Protein AF-A0A2G9LZH6-F1 (afdb_monomer)

pLDDT: mean 90.52, std 7.3, range [52.5, 96.25]

Solvent-accessible surface area (backbone atoms only — not comparable to full-atom values): 5386 Å² total; per-residue (Å²): 129,89,64,64,74,82,38,49,48,64,65,89,94,44,84,42,80,53,87,64,91,83,66,74,95,58,99,76,72,56,64,68,56,52,49,53,52,51,53,57,30,70,71,46,35,50,57,34,41,78,72,73,41,79,79,59,55,70,61,53,53,52,49,46,57,59,27,71,74,74,67,44,72,67,49,52,48,55,53,53,60,72,71,74,109

Secondary structure (DSSP, 8-state):
---GGGGEE--TT--EE---TT----SS--HHHHHHHHHTSHHHHHHHHHTT----HHHHHHHHHHHTTT--HHHHHHHHHHH--

Foldseek 3Di:
DVCQPVQWDCDPHDIDGHDCVVPDDDQQDCVLVVVLVVCLDPVNQVVCVVVVFHADNVVLVVLVVVCRVGVDPVSVVVNVVRRPD

Sequence (85 aa):
MHHPIKHVLVPKNRAVMIDFERAHFAKSPSNVTQFCQFICSSMISGLLSEKGLKIDRNSILGLCREYKKDYSKEKLRTIITSIGN

Radius of gyration: 13.64 Å; Cα contacts (8 Å, |Δi|>4): 53; chains: 1; bounding box: 29×26×34 Å

Nearest PDB structures (foldseek):
  4ksa-assembly1_A  TM=6.925E-01  e=7.112E+00  Rhodopseudomonas palustris CGA009
  4ksa-assembly1_B  TM=4.833E-01  e=3.800E+00  Rhodopseudomonas palustris CGA009
  4ksa-assembly1_C  TM=4.769E-01  e=5.771E+00  Rhodopseudomonas palustris CGA009

Structure (mmCIF, N/CA/C/O backbone):
data_AF-A0A2G9LZH6-F1
#
_entry.id   AF-A0A2G9LZH6-F1
#
loop_
_atom_site.group_PDB
_atom_site.id
_atom_site.type_symbol
_atom_site.label_atom_id
_atom_site.label_alt_id
_atom_site.label_comp_id
_atom_site.label_asym_id
_atom_site.label_entity_id
_atom_site.label_seq_id
_atom_site.pdbx_PDB_ins_code
_atom_site.Cartn_x
_atom_site.Cartn_y
_atom_site.Cartn_z
_atom_site.occupancy
_atom_si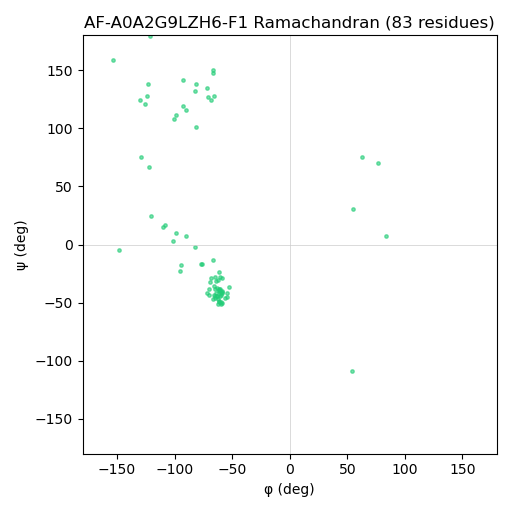te.B_iso_or_equiv
_atom_site.auth_seq_id
_atom_site.auth_comp_id
_atom_site.auth_asym_id
_atom_site.auth_atom_id
_atom_site.pdbx_PDB_model_num
ATOM 1 N N . MET A 1 1 ? -9.821 1.849 -10.344 1.00 60.88 1 MET A N 1
ATOM 2 C CA . MET A 1 1 ? -10.898 1.272 -9.514 1.00 60.88 1 MET A CA 1
ATOM 3 C C . MET A 1 1 ? -11.677 2.410 -8.855 1.00 60.88 1 MET A C 1
ATOM 5 O O . MET A 1 1 ? -11.179 2.995 -7.904 1.00 60.88 1 MET A O 1
ATOM 9 N N . HIS A 1 2 ? -12.846 2.783 -9.384 1.00 66.75 2 HIS A N 1
ATOM 10 C CA . HIS A 1 2 ? -13.778 3.681 -8.687 1.00 66.75 2 HIS A CA 1
ATOM 11 C C . HIS A 1 2 ? -14.713 2.780 -7.867 1.00 66.75 2 HIS A C 1
ATOM 13 O O . HIS A 1 2 ? -15.416 1.974 -8.458 1.00 66.75 2 HIS A O 1
ATOM 19 N N . HIS A 1 3 ? -14.693 2.872 -6.534 1.00 74.50 3 HIS A N 1
ATOM 20 C CA . HIS A 1 3 ? -15.424 2.002 -5.580 1.00 74.50 3 HIS A CA 1
ATOM 21 C C . HIS A 1 3 ? -14.835 0.593 -5.346 1.00 74.50 3 HIS A C 1
ATOM 23 O O . HIS A 1 3 ? -15.463 -0.410 -5.684 1.00 74.50 3 HIS A O 1
ATOM 29 N N . PRO A 1 4 ? -13.673 0.494 -4.671 1.00 77.62 4 PRO A N 1
ATOM 30 C CA . PRO A 1 4 ? -12.991 -0.779 -4.403 1.00 77.62 4 PRO A CA 1
ATOM 31 C C . PRO A 1 4 ? -13.867 -1.841 -3.734 1.00 77.62 4 PRO A C 1
ATOM 33 O O . PRO A 1 4 ? -13.793 -3.018 -4.065 1.00 77.62 4 PRO A O 1
ATOM 36 N N . ILE A 1 5 ? -14.747 -1.401 -2.835 1.00 82.06 5 ILE A N 1
ATOM 37 C CA . ILE A 1 5 ? -15.641 -2.255 -2.048 1.00 82.06 5 ILE A CA 1
ATOM 38 C C . ILE A 1 5 ? -16.628 -3.080 -2.888 1.00 82.06 5 ILE A C 1
ATOM 40 O O . ILE A 1 5 ? -17.078 -4.117 -2.424 1.00 82.06 5 ILE A O 1
ATOM 44 N N . LYS A 1 6 ? -16.958 -2.659 -4.119 1.00 86.88 6 LYS A N 1
ATOM 45 C CA . LYS A 1 6 ? -17.884 -3.400 -4.998 1.00 86.88 6 LYS A CA 1
ATOM 46 C C . LYS A 1 6 ? -17.235 -4.616 -5.661 1.00 86.88 6 LYS A C 1
ATOM 48 O O . LYS A 1 6 ? -17.941 -5.486 -6.155 1.00 86.88 6 LYS A O 1
ATOM 53 N N . HIS A 1 7 ? -15.905 -4.668 -5.666 1.00 89.00 7 HIS A N 1
ATOM 54 C CA . HIS A 1 7 ? -15.117 -5.682 -6.367 1.00 89.00 7 HIS A CA 1
ATOM 55 C C . HIS A 1 7 ? -14.412 -6.643 -5.400 1.00 89.00 7 HIS A C 1
ATOM 57 O O . HIS 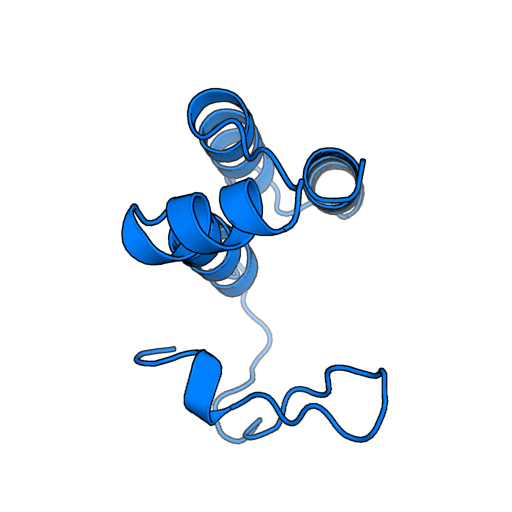A 1 7 ? -13.489 -7.356 -5.792 1.00 89.00 7 HIS A O 1
ATOM 63 N N . VAL A 1 8 ? -14.822 -6.662 -4.126 1.00 91.62 8 VAL A N 1
ATOM 64 C CA . VAL A 1 8 ? -14.261 -7.544 -3.098 1.00 91.62 8 VAL A CA 1
ATOM 65 C C . VAL A 1 8 ? -15.386 -8.330 -2.436 1.00 91.62 8 VAL A C 1
ATOM 67 O O . VAL A 1 8 ? -16.293 -7.757 -1.840 1.00 91.62 8 VAL A O 1
ATOM 70 N N . LEU A 1 9 ? -15.299 -9.654 -2.514 1.00 92.69 9 LEU A N 1
ATOM 71 C CA . LEU A 1 9 ? -16.133 -10.578 -1.754 1.00 92.69 9 LEU A CA 1
ATOM 72 C C . LEU A 1 9 ? -15.412 -10.953 -0.460 1.00 92.69 9 LEU A C 1
ATOM 74 O O . LEU A 1 9 ? -14.202 -11.174 -0.467 1.00 92.69 9 LEU A O 1
ATOM 78 N N . VAL A 1 10 ? -16.152 -11.077 0.643 1.00 91.94 10 VAL A N 1
ATOM 79 C CA . VAL A 1 10 ? -15.603 -11.517 1.937 1.00 91.94 10 VAL A CA 1
ATOM 80 C C . VAL A 1 10 ? -16.339 -12.772 2.429 1.00 91.94 10 VAL A C 1
ATOM 82 O O . VAL A 1 10 ? -17.094 -12.709 3.399 1.00 91.94 10 VAL A O 1
ATOM 85 N N . PRO A 1 11 ? -16.209 -13.930 1.749 1.00 91.69 11 PRO A N 1
ATOM 86 C CA . PRO A 1 11 ? -16.775 -15.180 2.244 1.00 91.69 11 PRO A CA 1
ATOM 87 C C . PRO A 1 11 ? -16.041 -15.649 3.507 1.00 91.69 11 PRO A C 1
ATOM 89 O O . PRO A 1 11 ? -14.828 -15.883 3.492 1.00 91.69 11 PRO A O 1
ATOM 92 N N . LYS A 1 12 ? -16.794 -15.862 4.594 1.00 89.06 12 LYS A N 1
ATOM 93 C CA . LYS A 1 12 ? -16.256 -16.267 5.904 1.00 89.06 12 LYS A CA 1
ATOM 94 C C . LYS A 1 12 ? -15.168 -15.276 6.359 1.00 89.06 12 LYS A C 1
ATOM 96 O O . LYS A 1 12 ? -15.488 -14.132 6.645 1.00 89.06 12 LYS A O 1
ATOM 101 N N . ASN A 1 13 ? -13.897 -15.691 6.348 1.00 88.56 13 ASN A N 1
ATOM 102 C CA . ASN A 1 13 ? -12.742 -14.899 6.796 1.00 88.56 13 ASN A CA 1
ATOM 103 C C . ASN A 1 13 ? -11.694 -14.675 5.687 1.00 88.56 13 ASN A C 1
ATOM 105 O O . ASN A 1 13 ? -10.513 -14.495 5.977 1.00 88.56 13 ASN A O 1
ATOM 109 N N . ARG A 1 14 ? -12.080 -14.736 4.406 1.00 91.69 14 ARG A N 1
ATOM 110 C CA . ARG A 1 14 ? -11.158 -14.501 3.283 1.00 91.69 14 ARG A CA 1
ATOM 111 C C . ARG A 1 14 ? -11.687 -13.388 2.393 1.00 91.69 14 ARG A C 1
ATOM 113 O O . ARG A 1 14 ? -12.806 -13.481 1.913 1.00 91.69 14 ARG A O 1
ATOM 120 N N . ALA A 1 15 ? -10.856 -12.386 2.121 1.00 91.44 15 ALA A N 1
ATOM 121 C CA . ALA A 1 15 ? -11.129 -11.402 1.080 1.00 91.44 15 ALA A CA 1
ATOM 122 C C . ALA A 1 15 ? -10.717 -11.958 -0.293 1.00 91.44 15 ALA A C 1
ATOM 124 O O . ALA A 1 15 ? -9.618 -12.496 -0.447 1.00 91.44 15 ALA A O 1
ATOM 125 N N . VAL A 1 16 ? -11.595 -11.831 -1.286 1.00 92.62 16 VAL A N 1
ATOM 126 C CA . VAL A 1 16 ? -11.378 -12.267 -2.671 1.00 92.62 16 VAL A CA 1
ATOM 127 C C . VAL A 1 16 ? -11.736 -11.117 -3.604 1.00 92.62 16 VAL A C 1
ATOM 129 O O . VAL A 1 16 ? -12.849 -10.601 -3.547 1.00 92.62 16 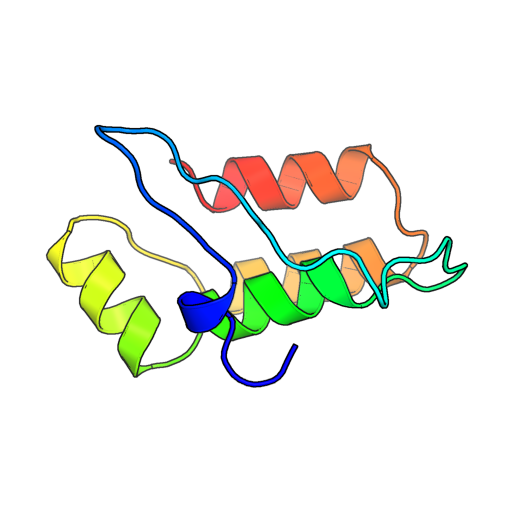VAL A O 1
ATOM 132 N N . MET A 1 17 ? -10.799 -10.715 -4.462 1.00 91.94 17 MET A N 1
ATOM 133 C CA . MET A 1 17 ? -11.059 -9.727 -5.510 1.00 91.94 17 MET A CA 1
ATOM 134 C C . MET A 1 17 ? -11.728 -10.410 -6.705 1.00 91.94 17 MET A C 1
ATOM 136 O O . MET A 1 17 ? -11.335 -11.510 -7.090 1.00 91.94 17 MET A O 1
ATOM 140 N N . ILE A 1 18 ? -12.733 -9.755 -7.271 1.00 92.25 18 ILE A N 1
ATOM 141 C CA . ILE A 1 18 ? -13.435 -10.164 -8.491 1.00 92.25 18 ILE A CA 1
ATOM 142 C C . ILE A 1 18 ? -13.313 -9.055 -9.543 1.00 92.25 18 ILE A C 1
ATOM 144 O O . ILE A 1 18 ? -12.730 -8.011 -9.261 1.00 92.25 18 ILE A O 1
ATOM 148 N N . ASP A 1 19 ? -13.894 -9.267 -10.727 1.00 88.75 19 ASP A N 1
ATOM 149 C CA . ASP A 1 19 ? -13.895 -8.296 -11.832 1.00 88.75 19 ASP A CA 1
ATOM 150 C C . ASP A 1 19 ? -12.478 -7.983 -12.370 1.00 88.75 19 ASP A C 1
ATOM 152 O O . ASP A 1 19 ? -11.881 -6.935 -12.119 1.00 88.75 19 ASP A O 1
ATOM 156 N N . PHE A 1 20 ? -11.928 -8.941 -13.127 1.00 91.81 20 PHE A N 1
ATOM 157 C CA . PHE A 1 20 ? -10.614 -8.845 -13.780 1.00 91.81 20 PHE A CA 1
ATOM 158 C C . PHE A 1 20 ? -10.693 -8.458 -15.265 1.00 91.81 20 PHE A C 1
ATOM 160 O O . PHE A 1 20 ? -9.678 -8.507 -15.954 1.00 91.81 20 PHE A O 1
ATOM 167 N N . GLU A 1 21 ? -11.858 -8.050 -15.776 1.00 92.56 21 GLU A N 1
ATOM 168 C CA . GLU A 1 21 ? -12.070 -7.768 -17.209 1.00 92.56 21 GLU A CA 1
ATOM 169 C C . GLU A 1 21 ? -11.122 -6.672 -17.752 1.00 92.56 21 GLU A C 1
ATOM 171 O O . GLU A 1 21 ? -10.742 -6.676 -18.919 1.00 92.56 21 GLU A O 1
ATOM 176 N N . ARG A 1 22 ? -10.699 -5.746 -16.877 1.00 87.69 22 ARG A N 1
ATOM 177 C CA . ARG A 1 22 ? -9.786 -4.624 -17.169 1.00 87.69 22 ARG A CA 1
ATOM 178 C C . ARG A 1 22 ? -8.345 -4.865 -16.702 1.00 87.69 22 ARG A C 1
ATOM 180 O O . ARG A 1 22 ? -7.504 -3.963 -16.796 1.00 87.69 22 ARG A O 1
ATOM 187 N N . ALA A 1 23 ? -8.045 -6.043 -16.156 1.00 91.44 23 ALA A N 1
ATOM 188 C CA . ALA A 1 23 ? -6.714 -6.366 -15.659 1.00 91.44 23 ALA A CA 1
ATOM 189 C C . ALA A 1 23 ? -5.732 -6.553 -16.822 1.00 91.44 23 ALA A C 1
ATOM 191 O O . ALA A 1 23 ? -6.022 -7.222 -17.808 1.00 91.44 23 ALA A O 1
ATOM 192 N N . HIS A 1 24 ? -4.550 -5.959 -16.698 1.00 93.44 24 HIS A N 1
ATOM 193 C CA . HIS A 1 24 ? -3.497 -6.061 -17.699 1.00 93.44 24 HIS A CA 1
ATOM 194 C C . HIS A 1 24 ? -2.129 -5.863 -17.049 1.00 93.44 24 HIS A C 1
ATOM 196 O O . HIS A 1 24 ? -2.006 -5.267 -15.974 1.00 93.44 24 HIS A O 1
ATOM 202 N N . PHE A 1 25 ? -1.084 -6.341 -17.721 1.00 93.81 25 PHE A N 1
ATOM 203 C CA . PHE A 1 25 ? 0.284 -6.028 -17.334 1.00 93.81 25 PHE A CA 1
ATOM 204 C C . PHE A 1 25 ? 0.585 -4.565 -17.646 1.00 93.81 25 PHE A C 1
ATOM 206 O O . PHE A 1 25 ? 0.417 -4.111 -18.776 1.00 93.81 25 PHE A O 1
ATOM 213 N N . ALA A 1 26 ? 1.058 -3.834 -16.643 1.00 91.50 26 ALA A N 1
ATOM 214 C CA . ALA A 1 26 ? 1.418 -2.432 -16.771 1.00 91.50 26 ALA A CA 1
ATOM 215 C C . ALA A 1 26 ? 2.874 -2.231 -16.350 1.00 91.50 26 ALA A C 1
ATOM 217 O O . ALA A 1 26 ? 3.302 -2.757 -15.325 1.00 91.50 26 ALA A O 1
ATOM 218 N N . LYS A 1 27 ? 3.615 -1.412 -17.107 1.00 92.12 27 LYS A N 1
ATOM 219 C CA . LYS A 1 27 ? 4.962 -0.960 -16.712 1.00 92.12 27 LYS A CA 1
ATOM 220 C C . LYS A 1 27 ? 4.930 -0.088 -15.449 1.00 92.12 27 LYS A C 1
ATOM 222 O O . LYS A 1 27 ? 5.887 -0.085 -14.688 1.00 92.12 27 LYS A O 1
ATOM 227 N N . SER A 1 28 ? 3.813 0.609 -15.231 1.00 92.25 28 SER A N 1
ATOM 228 C CA . SER A 1 28 ? 3.587 1.509 -14.097 1.00 92.25 28 SER A CA 1
ATOM 229 C C . SER A 1 28 ? 2.262 1.167 -13.405 1.00 92.25 28 SER A C 1
ATOM 231 O O . SER A 1 28 ? 1.257 1.849 -13.629 1.00 92.25 28 SER A O 1
ATOM 233 N N . PRO A 1 29 ? 2.203 0.079 -12.616 1.00 92.75 29 PRO A N 1
ATOM 234 C CA . PRO A 1 29 ? 0.973 -0.351 -11.962 1.00 92.75 29 PRO A CA 1
ATOM 235 C C . PRO A 1 29 ? 0.512 0.676 -10.918 1.00 92.75 29 PRO A C 1
ATOM 237 O O . PRO A 1 29 ? 1.256 1.081 -10.026 1.00 92.75 29 PRO A O 1
ATOM 240 N N . SER A 1 30 ? -0.752 1.095 -11.014 1.00 91.38 30 SER A N 1
ATOM 241 C CA . SER A 1 30 ? -1.346 2.076 -10.094 1.00 91.38 30 SER A CA 1
ATOM 242 C C . SER A 1 30 ? -2.106 1.442 -8.925 1.00 91.38 30 SER A C 1
ATOM 244 O O . SER A 1 30 ? -2.331 2.113 -7.915 1.00 91.38 30 SER A O 1
ATOM 246 N N . ASN A 1 31 ? -2.462 0.158 -9.033 1.00 91.56 31 ASN A N 1
ATOM 247 C CA . ASN A 1 31 ? -3.319 -0.576 -8.095 1.00 91.56 31 ASN A CA 1
ATOM 248 C C . ASN A 1 31 ? -2.830 -0.522 -6.636 1.00 91.56 31 ASN A C 1
ATOM 250 O O . ASN A 1 31 ? -3.626 -0.230 -5.748 1.00 91.56 31 ASN A O 1
ATOM 254 N N . VAL A 1 32 ? -1.532 -0.715 -6.387 1.00 93.00 32 VAL A N 1
ATOM 255 C CA . VAL A 1 32 ? -0.938 -0.650 -5.040 1.00 93.00 32 VAL A CA 1
ATOM 256 C C . VAL A 1 32 ? -1.121 0.741 -4.443 1.00 93.00 32 VAL A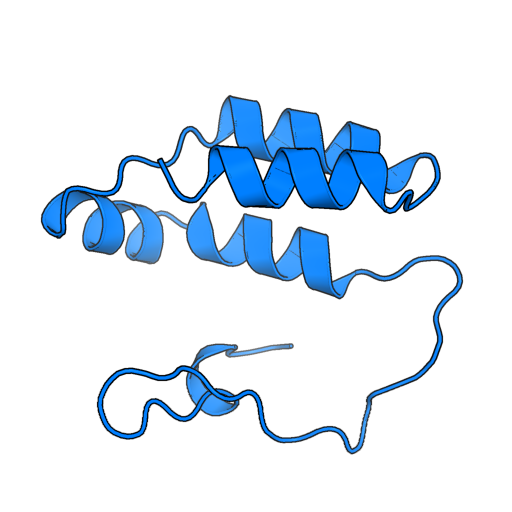 C 1
ATOM 258 O O . VAL A 1 32 ? -1.624 0.887 -3.334 1.00 93.00 32 VAL A O 1
ATOM 261 N N . THR A 1 33 ? -0.788 1.793 -5.196 1.00 94.06 33 THR A N 1
ATOM 262 C CA . THR A 1 33 ? -0.931 3.163 -4.683 1.00 94.06 33 THR A CA 1
ATOM 263 C C . THR A 1 33 ? -2.388 3.589 -4.514 1.00 94.06 33 THR A C 1
ATOM 265 O O . THR A 1 33 ? -2.691 4.311 -3.569 1.00 94.06 33 THR A O 1
ATOM 268 N N . GLN A 1 34 ? -3.300 3.096 -5.361 1.00 92.06 34 GLN A N 1
ATOM 269 C CA . GLN A 1 34 ? -4.745 3.292 -5.191 1.00 92.06 34 GLN A CA 1
ATOM 270 C C . GLN A 1 34 ? -5.251 2.622 -3.906 1.00 92.06 34 GLN A C 1
ATOM 272 O O . GLN A 1 34 ? -6.035 3.221 -3.173 1.00 92.06 34 GLN A O 1
ATOM 277 N N . PHE A 1 35 ? -4.780 1.409 -3.602 1.00 92.94 35 PHE A N 1
ATOM 278 C CA . PHE A 1 35 ? -5.105 0.720 -2.353 1.00 92.94 35 PHE A CA 1
ATOM 279 C C . PHE A 1 35 ? -4.597 1.491 -1.126 1.00 92.94 35 PHE A C 1
ATOM 281 O O . PHE A 1 35 ? -5.366 1.744 -0.201 1.00 92.94 35 PHE A O 1
ATOM 288 N N . CYS A 1 36 ? -3.345 1.953 -1.148 1.00 94.31 36 CYS A N 1
ATOM 289 C CA . CYS A 1 36 ? -2.790 2.778 -0.074 1.00 94.31 36 CYS A CA 1
ATOM 290 C C . CYS A 1 36 ? -3.588 4.078 0.133 1.00 94.31 36 CYS A C 1
ATOM 292 O O . CYS A 1 36 ? -3.888 4.459 1.260 1.00 94.31 36 CYS A O 1
ATOM 294 N N . GLN A 1 37 ? -3.995 4.750 -0.949 1.00 92.94 37 GLN A N 1
ATOM 295 C CA . GLN A 1 37 ? -4.859 5.933 -0.864 1.00 92.94 37 GLN A CA 1
ATOM 296 C C . GLN A 1 37 ? -6.221 5.619 -0.235 1.00 92.94 37 GLN A C 1
ATOM 298 O O . GLN A 1 37 ? -6.723 6.421 0.552 1.00 92.94 37 GLN A O 1
ATOM 303 N N . PHE A 1 38 ? -6.804 4.464 -0.563 1.00 92.31 38 PHE A N 1
ATOM 304 C CA . PHE A 1 38 ? -8.078 4.017 -0.008 1.00 92.31 38 PHE A CA 1
ATOM 305 C C . PHE A 1 38 ? -7.998 3.822 1.511 1.00 92.31 38 PHE A C 1
ATOM 307 O O . PHE A 1 38 ? -8.802 4.413 2.231 1.00 92.31 38 PHE A O 1
ATOM 314 N N . ILE A 1 39 ? -7.004 3.081 2.011 1.00 92.25 39 ILE A N 1
ATOM 315 C CA . ILE A 1 39 ? -6.856 2.837 3.458 1.00 92.25 39 ILE A CA 1
ATOM 316 C C . ILE A 1 39 ? -6.464 4.098 4.240 1.00 92.25 39 ILE A C 1
ATOM 318 O O . ILE A 1 39 ? -6.849 4.252 5.393 1.00 92.25 39 ILE A O 1
ATOM 322 N N . CYS A 1 40 ? -5.751 5.034 3.606 1.00 93.38 40 CYS A N 1
ATOM 323 C CA . CYS A 1 40 ? -5.402 6.322 4.205 1.00 93.38 40 CYS A CA 1
ATOM 324 C C . CYS A 1 40 ? -6.521 7.374 4.114 1.00 93.38 40 CYS A C 1
ATOM 326 O O . CYS A 1 40 ? -6.320 8.506 4.570 1.00 93.38 40 CYS A O 1
ATOM 328 N N . SER A 1 41 ? -7.660 7.067 3.483 1.00 92.44 41 SER A N 1
ATOM 329 C CA . SER A 1 41 ? -8.807 7.979 3.446 1.00 92.44 41 SER A CA 1
ATOM 330 C C . SER A 1 41 ? -9.398 8.150 4.849 1.00 92.44 41 SER A C 1
ATOM 332 O O . SER A 1 41 ? -9.346 7.229 5.658 1.00 92.44 41 SER A O 1
ATOM 334 N N . SER A 1 42 ? -9.942 9.329 5.157 1.00 90.56 42 SER A N 1
ATOM 335 C CA . SER A 1 42 ? -10.420 9.663 6.510 1.00 90.56 42 SER A CA 1
ATOM 336 C C . SER A 1 42 ? -11.456 8.668 7.035 1.00 90.56 42 SER A C 1
ATOM 338 O O . SER A 1 42 ? -11.323 8.184 8.154 1.00 90.56 42 SER A O 1
ATOM 340 N N . MET A 1 43 ? -12.440 8.318 6.203 1.00 91.62 43 MET A N 1
ATOM 341 C CA . MET A 1 43 ? -13.490 7.359 6.549 1.00 91.62 43 MET A CA 1
ATOM 342 C C . MET A 1 43 ? -12.919 5.970 6.863 1.00 91.62 43 MET A C 1
ATOM 344 O O . MET A 1 43 ? -13.237 5.394 7.900 1.00 91.62 43 MET A O 1
ATOM 348 N N . ILE A 1 44 ? -12.053 5.439 5.993 1.00 92.62 44 ILE A N 1
ATOM 349 C CA . ILE A 1 44 ? -11.506 4.088 6.169 1.00 92.62 44 ILE A CA 1
ATOM 350 C C . ILE A 1 44 ? -10.509 4.047 7.324 1.00 92.62 44 ILE A C 1
ATOM 352 O O . ILE A 1 44 ? -10.563 3.128 8.130 1.00 92.62 44 ILE A O 1
ATOM 356 N N . SER A 1 45 ? -9.644 5.052 7.446 1.00 91.81 45 SER A N 1
ATOM 357 C CA . SER A 1 45 ? -8.687 5.151 8.551 1.00 91.81 45 SER A CA 1
ATOM 358 C C . SER A 1 45 ? -9.395 5.219 9.910 1.00 91.81 45 SER A C 1
ATOM 360 O O . SER A 1 45 ? -8.974 4.548 10.849 1.00 91.81 45 SER A O 1
ATOM 362 N N . GLY A 1 46 ? -10.513 5.953 10.005 1.00 92.94 46 GLY A N 1
ATOM 363 C CA . GLY A 1 46 ? -11.359 5.970 11.203 1.00 92.94 46 GLY A CA 1
ATOM 364 C C . GLY A 1 46 ? -11.911 4.583 11.545 1.00 92.94 46 GLY A C 1
ATOM 365 O O . GLY A 1 46 ? -11.696 4.093 12.650 1.00 92.94 46 GLY A O 1
ATOM 366 N N . LEU A 1 47 ? -12.517 3.905 10.564 1.00 93.62 47 LEU A N 1
ATOM 367 C CA . LEU A 1 47 ? -13.061 2.552 10.735 1.00 93.62 47 LEU A CA 1
ATOM 368 C C . LEU A 1 47 ? -11.989 1.517 11.119 1.00 93.62 47 LEU A C 1
ATOM 370 O O . LEU A 1 47 ? -12.244 0.606 11.907 1.00 93.62 47 LEU A O 1
ATOM 374 N N . LEU A 1 48 ? -10.790 1.624 10.543 1.00 92.25 48 LEU A N 1
ATOM 375 C CA . LEU A 1 48 ? -9.656 0.767 10.887 1.00 92.25 48 LEU A CA 1
ATOM 376 C C . LEU A 1 48 ? -9.200 1.028 12.327 1.00 92.25 48 LEU A C 1
ATOM 378 O O . LEU A 1 48 ? -9.008 0.074 13.080 1.00 92.25 48 LEU A O 1
ATOM 382 N N . SER A 1 49 ? -9.119 2.297 12.734 1.00 91.88 49 SER A N 1
ATOM 383 C CA . SER A 1 49 ? -8.736 2.677 14.095 1.00 91.88 49 SER A CA 1
ATOM 384 C C . SER A 1 49 ? -9.716 2.147 15.144 1.00 91.88 49 SER A C 1
ATOM 386 O O . SER A 1 49 ? -9.276 1.665 16.184 1.00 91.88 49 SER A O 1
ATOM 388 N N . GLU A 1 50 ? -11.025 2.175 14.875 1.00 94.12 50 GLU A N 1
ATOM 389 C CA . GLU A 1 50 ? -12.052 1.571 15.745 1.00 94.12 50 GLU A CA 1
ATOM 390 C C . GLU A 1 50 ? -11.865 0.056 15.917 1.00 94.12 50 GLU A C 1
ATOM 392 O O . GLU A 1 50 ? -12.215 -0.510 16.950 1.00 94.12 50 GLU A O 1
ATOM 397 N 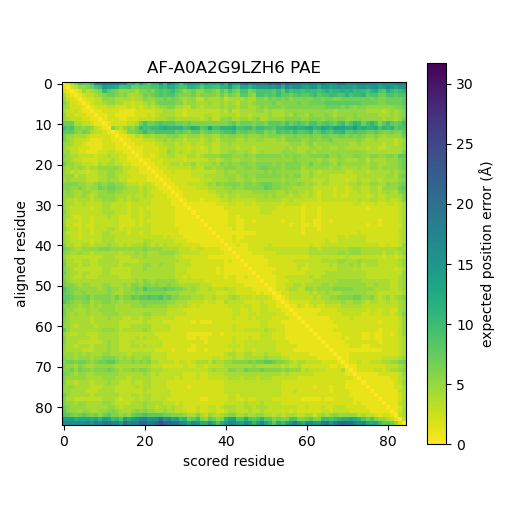N . LYS A 1 51 ? -11.273 -0.607 14.919 1.00 90.75 51 LYS A N 1
ATOM 398 C CA . LYS A 1 51 ? -10.937 -2.038 14.936 1.00 90.75 51 LYS A CA 1
ATOM 399 C C . LYS A 1 51 ? -9.536 -2.325 15.493 1.00 90.75 51 LYS A C 1
ATOM 401 O O . LYS A 1 51 ? -9.090 -3.467 15.421 1.00 90.75 51 LYS A O 1
ATOM 406 N N . GLY A 1 52 ? -8.845 -1.317 16.030 1.00 90.31 52 GLY A N 1
ATOM 407 C CA . GLY A 1 52 ? -7.498 -1.444 16.594 1.00 90.31 52 GLY A CA 1
ATOM 408 C C . GLY A 1 52 ? -6.360 -1.370 15.571 1.00 90.31 52 GLY A C 1
ATOM 409 O O . GLY A 1 52 ? -5.210 -1.586 15.938 1.00 90.31 52 GLY A O 1
ATOM 410 N N . LEU A 1 53 ? -6.648 -1.046 14.307 1.00 89.75 53 LEU A N 1
ATOM 411 C CA . LEU A 1 53 ? -5.652 -0.922 13.239 1.00 89.75 53 LEU A CA 1
ATOM 412 C C . LEU A 1 53 ? -5.323 0.552 12.992 1.00 89.75 53 LEU A C 1
ATOM 414 O O . LEU A 1 53 ? -6.124 1.297 12.426 1.00 89.75 53 LEU A O 1
ATOM 418 N N . LYS A 1 54 ? -4.126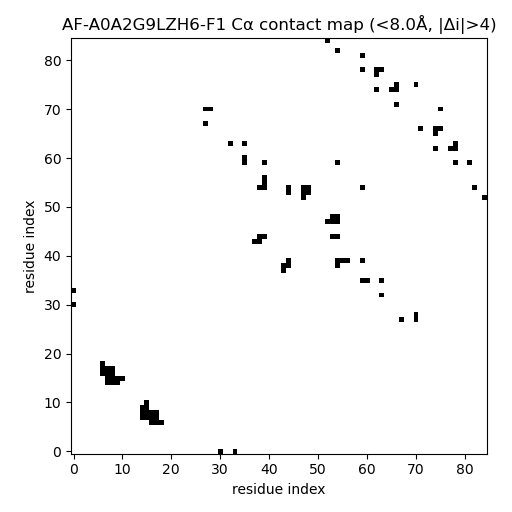 0.986 13.393 1.00 88.94 54 LYS A N 1
ATOM 419 C CA . LYS A 1 54 ? -3.693 2.379 13.235 1.00 88.94 54 LYS A CA 1
ATOM 420 C C . LYS A 1 54 ? -2.798 2.537 12.009 1.00 88.94 54 LYS A C 1
ATOM 422 O O . LYS A 1 54 ? -1.654 2.099 12.004 1.00 88.94 54 LYS A O 1
ATOM 427 N N . ILE A 1 55 ? -3.299 3.232 10.991 1.00 90.62 55 ILE A N 1
ATOM 428 C CA . ILE A 1 55 ? -2.542 3.513 9.767 1.00 90.62 55 ILE A CA 1
ATOM 429 C C . ILE A 1 55 ? -1.816 4.857 9.883 1.00 90.62 55 ILE A C 1
ATOM 431 O O . ILE A 1 55 ? -2.450 5.910 9.979 1.00 90.62 55 ILE A O 1
ATOM 435 N N . ASP A 1 56 ? -0.484 4.845 9.800 1.00 91.56 56 ASP A N 1
ATOM 436 C CA . ASP A 1 56 ? 0.298 6.074 9.637 1.00 91.56 56 ASP A CA 1
ATOM 437 C C . ASP A 1 56 ? 0.319 6.514 8.167 1.00 91.56 56 ASP A C 1
ATOM 439 O O . ASP A 1 56 ? 1.085 6.019 7.334 1.00 91.56 56 ASP A O 1
ATOM 443 N N . ARG A 1 57 ? -0.514 7.508 7.856 1.00 92.00 57 ARG A N 1
ATOM 444 C CA . ARG A 1 57 ? -0.621 8.101 6.520 1.00 92.00 57 ARG A CA 1
ATOM 445 C C . ARG A 1 57 ? 0.722 8.593 5.975 1.00 92.00 57 ARG A C 1
ATOM 447 O O . ARG A 1 57 ? 0.976 8.414 4.784 1.00 92.00 57 ARG A O 1
ATOM 454 N N . ASN A 1 58 ? 1.560 9.234 6.789 1.00 93.56 58 ASN A N 1
ATOM 455 C CA . ASN A 1 58 ? 2.803 9.831 6.298 1.00 93.56 58 ASN A CA 1
ATOM 456 C C . ASN A 1 58 ? 3.810 8.748 5.909 1.00 93.56 58 ASN A C 1
ATOM 458 O O . ASN A 1 58 ? 4.397 8.822 4.825 1.00 93.56 58 ASN A O 1
ATOM 462 N N . SER A 1 59 ? 3.932 7.712 6.741 1.00 94.25 59 SER A N 1
ATOM 463 C CA . SER A 1 59 ? 4.741 6.529 6.444 1.00 94.25 59 SER A CA 1
ATOM 464 C C . SER A 1 59 ? 4.274 5.832 5.161 1.00 94.25 59 SER A C 1
ATOM 466 O O . SER A 1 59 ? 5.063 5.658 4.228 1.00 94.25 59 SER A O 1
ATOM 468 N N . ILE A 1 60 ? 2.971 5.542 5.031 1.00 95.00 60 ILE A N 1
ATOM 469 C CA . ILE A 1 60 ? 2.415 4.881 3.837 1.00 95.00 60 ILE A CA 1
ATOM 470 C C . ILE A 1 60 ? 2.647 5.702 2.562 1.00 95.00 60 ILE A C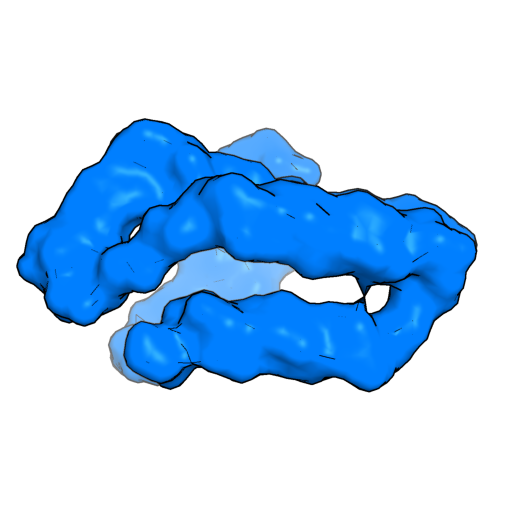 1
ATOM 472 O O . ILE A 1 60 ? 3.021 5.147 1.524 1.00 95.00 60 ILE A O 1
ATOM 476 N N . LEU A 1 61 ? 2.471 7.027 2.612 1.00 93.75 61 LEU A N 1
ATOM 477 C CA . LEU A 1 61 ? 2.737 7.898 1.463 1.00 93.75 61 LEU A CA 1
ATOM 478 C C . LEU A 1 61 ? 4.223 7.914 1.082 1.00 93.75 61 LEU A C 1
ATOM 480 O O . LEU A 1 61 ? 4.536 7.918 -0.111 1.00 93.75 61 LEU A O 1
ATOM 484 N N . GLY A 1 62 ? 5.130 7.889 2.062 1.00 95.75 62 GLY A N 1
ATOM 485 C CA . GLY A 1 62 ? 6.567 7.739 1.829 1.00 95.75 62 GLY A CA 1
ATOM 486 C C . GLY A 1 62 ? 6.895 6.432 1.105 1.00 95.75 62 GLY A C 1
ATOM 487 O O . GLY A 1 62 ? 7.524 6.451 0.047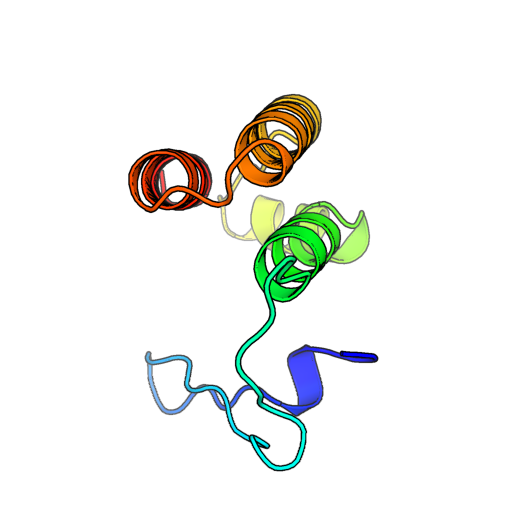 1.00 95.75 62 GLY A O 1
ATOM 488 N N . LEU A 1 63 ? 6.368 5.310 1.597 1.00 95.94 63 LEU A N 1
ATOM 489 C CA . LEU A 1 63 ? 6.555 3.994 0.980 1.00 95.94 63 LEU A CA 1
ATOM 490 C C . LEU A 1 63 ? 5.996 3.929 -0.449 1.00 95.94 63 LEU A C 1
ATOM 492 O O . LEU A 1 63 ? 6.621 3.351 -1.337 1.00 95.94 63 LEU A O 1
ATOM 496 N N . CYS A 1 64 ? 4.856 4.576 -0.712 1.00 95.44 64 CYS A N 1
ATOM 497 C CA . CYS A 1 64 ? 4.292 4.661 -2.061 1.00 95.44 64 CYS A CA 1
ATOM 498 C C . CYS A 1 64 ? 5.200 5.422 -3.037 1.00 95.44 64 CYS A C 1
ATOM 500 O O . CYS A 1 64 ? 5.279 5.049 -4.210 1.00 95.44 64 CYS A O 1
ATOM 502 N N . ARG A 1 65 ? 5.870 6.491 -2.581 1.00 95.62 65 ARG A N 1
ATOM 503 C CA . ARG A 1 65 ? 6.834 7.238 -3.408 1.00 95.62 65 ARG A CA 1
ATOM 504 C C . ARG A 1 65 ? 8.029 6.365 -3.762 1.00 95.62 65 ARG A C 1
ATOM 506 O O . ARG A 1 65 ? 8.420 6.331 -4.924 1.00 95.62 65 ARG A O 1
ATOM 513 N N . GLU A 1 66 ? 8.556 5.625 -2.791 1.00 95.81 66 GLU A N 1
ATOM 514 C CA . GLU A 1 66 ? 9.661 4.696 -3.024 1.00 95.81 66 GLU A CA 1
ATOM 515 C C . GLU A 1 66 ? 9.268 3.570 -3.982 1.00 95.81 66 GLU A C 1
ATOM 517 O O . GLU A 1 66 ? 10.017 3.271 -4.915 1.00 95.81 66 GLU A O 1
ATOM 522 N N . TYR A 1 67 ? 8.082 2.982 -3.799 1.00 96.25 67 TYR A N 1
ATOM 523 C CA . TYR A 1 67 ? 7.553 1.925 -4.665 1.00 96.25 67 TYR A CA 1
ATOM 524 C C . TYR A 1 67 ? 7.432 2.376 -6.124 1.00 96.25 67 TYR A C 1
ATOM 526 O O . TYR A 1 67 ? 7.798 1.630 -7.026 1.00 96.25 67 TYR A O 1
ATOM 534 N N . LYS A 1 68 ? 7.002 3.618 -6.375 1.00 95.12 68 LYS A N 1
ATOM 535 C CA . LYS A 1 68 ? 6.862 4.160 -7.737 1.00 95.12 68 LYS A CA 1
ATOM 536 C C . LYS A 1 68 ? 8.179 4.338 -8.503 1.00 95.12 68 LYS A C 1
ATOM 538 O O . LYS A 1 68 ? 8.120 4.566 -9.708 1.00 95.12 68 LYS A O 1
ATOM 543 N N . LYS A 1 69 ? 9.342 4.259 -7.844 1.00 94.94 69 LYS A N 1
ATOM 544 C CA . LYS A 1 69 ? 10.644 4.411 -8.517 1.00 94.94 69 LYS A CA 1
ATOM 545 C C . LYS A 1 69 ? 10.973 3.229 -9.434 1.00 94.94 69 LYS A C 1
ATOM 547 O O . LYS A 1 69 ? 11.548 3.438 -10.492 1.00 94.94 69 LYS A O 1
ATOM 552 N N . ASP A 1 70 ? 10.626 2.009 -9.027 1.00 93.81 70 ASP A N 1
ATOM 553 C CA . ASP A 1 70 ? 11.020 0.774 -9.730 1.00 93.81 70 ASP A CA 1
ATOM 554 C C . ASP A 1 70 ? 9.994 -0.370 -9.640 1.00 93.81 70 ASP A C 1
ATOM 556 O O . ASP A 1 70 ? 10.187 -1.411 -10.263 1.00 93.81 70 ASP A O 1
ATOM 560 N N . TYR A 1 71 ? 8.907 -0.198 -8.880 1.00 93.62 71 TYR A N 1
ATOM 561 C CA . TYR A 1 71 ? 7.858 -1.197 -8.665 1.00 93.62 71 TYR A CA 1
ATOM 562 C C . TYR A 1 71 ? 8.377 -2.548 -8.143 1.00 93.62 71 TYR A C 1
ATOM 564 O O . TYR A 1 71 ? 7.789 -3.599 -8.419 1.00 93.62 71 TYR A O 1
ATOM 572 N N . SER A 1 72 ? 9.471 -2.538 -7.372 1.00 94.56 72 SER A N 1
ATOM 573 C CA . SER A 1 72 ? 10.116 -3.768 -6.913 1.00 94.56 72 SER A CA 1
ATOM 574 C C . SER A 1 72 ? 9.255 -4.573 -5.929 1.00 94.56 72 SER A C 1
ATOM 576 O O . SER A 1 72 ? 8.467 -4.039 -5.136 1.00 94.56 72 SER A O 1
ATOM 578 N N . LYS A 1 73 ? 9.440 -5.901 -5.944 1.00 93.88 73 LYS A N 1
ATOM 579 C CA . LYS A 1 73 ? 8.771 -6.819 -5.004 1.00 93.88 73 LYS A CA 1
ATOM 580 C C . LYS A 1 73 ? 9.169 -6.551 -3.550 1.00 93.88 73 LYS A C 1
ATOM 582 O O . LYS A 1 73 ? 8.363 -6.775 -2.652 1.00 93.88 73 LYS A O 1
ATOM 587 N N . GLU A 1 74 ? 10.390 -6.081 -3.317 1.00 95.56 74 GLU A N 1
ATOM 588 C CA . GLU A 1 74 ? 10.891 -5.756 -1.980 1.00 95.56 74 GLU A CA 1
ATOM 589 C C . GLU A 1 74 ? 10.140 -4.567 -1.387 1.00 95.56 74 GLU A C 1
ATOM 591 O O . GLU A 1 74 ? 9.624 -4.657 -0.277 1.00 95.56 74 GLU A O 1
ATOM 596 N N . LYS A 1 75 ? 9.959 -3.493 -2.161 1.00 94.62 75 LYS A N 1
ATOM 597 C CA . LYS A 1 75 ? 9.201 -2.320 -1.708 1.00 94.62 75 LYS A CA 1
ATOM 598 C C . LYS A 1 75 ? 7.725 -2.631 -1.497 1.00 94.62 75 LYS A C 1
ATOM 600 O O . LYS A 1 75 ? 7.121 -2.124 -0.553 1.00 94.62 75 LYS A O 1
ATOM 605 N N . LEU A 1 76 ? 7.152 -3.501 -2.333 1.00 94.44 76 LEU A N 1
ATOM 606 C CA . LEU A 1 76 ? 5.802 -4.014 -2.110 1.00 94.44 76 LEU A CA 1
ATOM 607 C C . LEU A 1 76 ? 5.700 -4.765 -0.774 1.00 94.44 76 LEU A C 1
ATOM 609 O O . LEU A 1 76 ? 4.752 -4.539 -0.026 1.00 94.44 76 LEU A O 1
ATOM 613 N N . ARG A 1 77 ? 6.676 -5.620 -0.443 1.00 94.50 77 ARG A N 1
ATOM 614 C CA . ARG A 1 77 ? 6.721 -6.306 0.859 1.00 94.50 77 ARG A CA 1
ATOM 615 C C . ARG A 1 77 ? 6.785 -5.316 2.017 1.00 94.50 77 ARG A C 1
ATOM 617 O O . ARG A 1 77 ? 6.026 -5.477 2.964 1.00 94.50 77 ARG A O 1
ATOM 624 N N . THR A 1 78 ? 7.601 -4.268 1.915 1.00 94.62 78 THR A N 1
ATOM 625 C CA . THR A 1 78 ? 7.674 -3.219 2.944 1.00 94.62 78 THR A CA 1
ATOM 626 C C . THR A 1 78 ? 6.324 -2.531 3.168 1.00 94.62 78 THR A C 1
ATOM 628 O O . THR A 1 78 ? 5.949 -2.294 4.313 1.00 94.62 78 THR A O 1
ATOM 631 N N . ILE A 1 79 ? 5.567 -2.253 2.097 1.00 94.00 79 ILE A N 1
ATOM 632 C CA . ILE A 1 79 ? 4.198 -1.715 2.200 1.00 94.00 79 ILE A CA 1
ATOM 633 C C . ILE A 1 79 ? 3.263 -2.701 2.911 1.00 94.00 79 ILE A C 1
ATOM 635 O O . ILE A 1 79 ? 2.476 -2.296 3.756 1.00 94.00 79 ILE A O 1
ATOM 639 N N . ILE A 1 80 ? 3.324 -3.992 2.580 1.00 91.94 80 ILE A N 1
ATOM 640 C CA . ILE A 1 80 ? 2.438 -4.996 3.187 1.00 91.94 80 ILE A CA 1
ATOM 641 C C . ILE A 1 80 ? 2.717 -5.126 4.689 1.00 91.94 80 ILE A C 1
ATOM 643 O O . ILE A 1 80 ? 1.784 -5.103 5.490 1.00 91.94 80 ILE A O 1
ATOM 647 N N . THR A 1 81 ? 3.991 -5.205 5.078 1.00 91.75 81 THR A N 1
ATOM 648 C CA . THR A 1 81 ? 4.392 -5.329 6.486 1.00 91.75 81 THR A CA 1
ATOM 649 C C . THR A 1 81 ? 4.000 -4.105 7.314 1.00 91.75 81 THR A C 1
ATOM 651 O O . THR A 1 81 ? 3.688 -4.250 8.489 1.00 91.75 81 THR A O 1
ATOM 654 N N . SER A 1 82 ? 3.972 -2.902 6.733 1.00 89.69 82 SER A N 1
ATOM 655 C CA . SER A 1 82 ? 3.602 -1.691 7.478 1.00 89.69 82 SER A CA 1
ATOM 656 C C . SER A 1 82 ? 2.099 -1.541 7.738 1.00 89.69 82 SER A C 1
ATOM 658 O O . SER A 1 82 ? 1.722 -0.753 8.599 1.00 89.69 82 SER A O 1
ATOM 660 N N . ILE A 1 83 ? 1.244 -2.278 7.019 1.00 85.38 83 ILE A N 1
ATOM 661 C CA . IL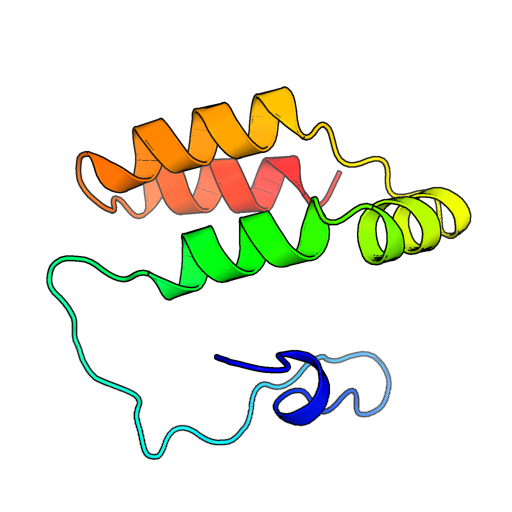E A 1 83 ? -0.225 -2.211 7.147 1.00 85.38 83 ILE A CA 1
ATOM 662 C C . ILE A 1 83 ? -0.770 -3.297 8.096 1.00 85.38 83 ILE A C 1
ATOM 664 O O . ILE A 1 83 ? -1.872 -3.149 8.617 1.00 85.38 83 ILE A O 1
ATOM 668 N N . GLY A 1 84 ? -0.028 -4.391 8.298 1.00 68.25 84 GLY A N 1
ATOM 669 C CA . GLY A 1 84 ? -0.495 -5.606 8.981 1.00 68.25 84 GLY A CA 1
ATOM 670 C C . GLY A 1 84 ? 0.075 -5.868 10.379 1.00 68.25 84 GLY A C 1
ATOM 671 O O . GLY A 1 84 ? -0.015 -7.013 10.820 1.00 68.25 84 GLY A O 1
ATOM 672 N N . ASN A 1 85 ? 0.666 -4.863 11.034 1.00 52.50 85 ASN A N 1
ATOM 673 C CA . ASN A 1 85 ? 1.140 -4.947 12.424 1.00 52.50 85 ASN A CA 1
ATOM 674 C C . ASN A 1 85 ? 0.161 -4.291 13.395 1.00 52.50 85 ASN A C 1
ATOM 676 O O . ASN A 1 85 ? -0.354 -3.201 13.053 1.00 52.50 85 ASN A O 1
#

Mean predicted aligned error: 3.96 Å